Protein AF-A0A8S3E918-F1 (afdb_monomer_lite)

Structure (mmCIF, N/CA/C/O backbone):
data_AF-A0A8S3E918-F1
#
_entry.id   AF-A0A8S3E918-F1
#
loop_
_atom_site.group_PDB
_atom_site.id
_atom_site.type_symbol
_atom_site.label_atom_id
_atom_site.label_alt_id
_atom_site.label_comp_id
_atom_site.label_asym_id
_atom_site.label_entity_id
_atom_site.label_seq_id
_atom_site.pdbx_PDB_ins_code
_atom_site.Cartn_x
_atom_site.Cartn_y
_atom_site.Cartn_z
_atom_site.occupancy
_atom_site.B_iso_or_equiv
_atom_site.auth_seq_id
_atom_site.auth_comp_id
_atom_site.auth_asym_id
_atom_site.auth_atom_id
_atom_site.pdbx_PDB_model_num
ATOM 1 N N . VAL A 1 1 ? -8.866 -8.540 5.567 1.00 92.06 1 VAL A N 1
ATOM 2 C CA . VAL A 1 1 ? -7.534 -8.160 5.038 1.00 92.06 1 VAL A CA 1
ATOM 3 C C . VAL A 1 1 ? -7.758 -7.469 3.704 1.00 92.06 1 VAL A C 1
ATOM 5 O O . VAL A 1 1 ? -8.642 -7.915 2.984 1.00 92.06 1 VAL A O 1
ATOM 8 N N . LEU A 1 2 ? -7.046 -6.377 3.410 1.00 96.62 2 LEU A N 1
ATOM 9 C CA . LEU A 1 2 ? -7.075 -5.720 2.093 1.00 96.62 2 LEU A CA 1
ATOM 10 C C . LEU A 1 2 ? -5.706 -5.853 1.426 1.00 96.62 2 LEU A C 1
ATOM 12 O O . LEU A 1 2 ? -4.698 -5.806 2.125 1.00 96.62 2 LEU A O 1
ATOM 16 N N . ARG A 1 3 ? -5.686 -5.997 0.101 1.00 96.88 3 ARG A N 1
ATOM 17 C CA . ARG A 1 3 ? -4.470 -6.092 -0.715 1.00 96.88 3 ARG A CA 1
ATOM 18 C C . ARG A 1 3 ? -4.348 -4.860 -1.604 1.00 96.88 3 ARG A C 1
ATOM 20 O O . ARG A 1 3 ? -5.334 -4.484 -2.235 1.00 96.88 3 ARG A O 1
ATOM 27 N N . VAL A 1 4 ? -3.144 -4.308 -1.699 1.00 96.56 4 VAL A N 1
ATOM 28 C CA . VAL A 1 4 ? -2.764 -3.226 -2.612 1.00 96.56 4 VAL A CA 1
ATOM 29 C C . VAL A 1 4 ? -1.583 -3.709 -3.460 1.00 96.56 4 VAL A C 1
ATOM 31 O O . VAL A 1 4 ? -0.695 -4.389 -2.954 1.00 96.56 4 VAL A O 1
ATOM 34 N N . LEU A 1 5 ? -1.593 -3.426 -4.763 1.00 96.81 5 LEU A N 1
ATOM 35 C CA . LEU A 1 5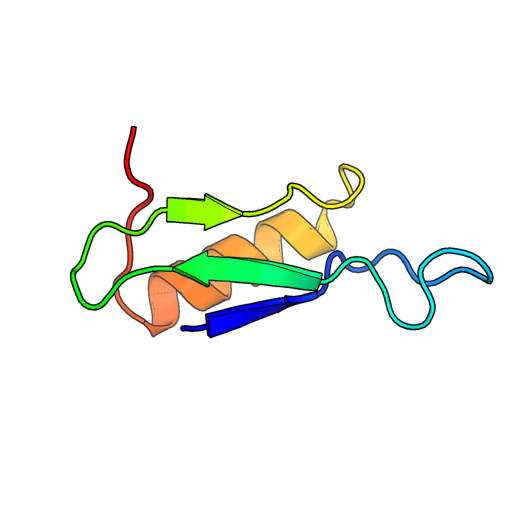 ? -0.470 -3.765 -5.645 1.00 96.81 5 LEU A CA 1
ATOM 36 C C . LEU A 1 5 ? 0.581 -2.653 -5.609 1.00 96.81 5 LEU A C 1
ATOM 38 O O . LEU A 1 5 ? 0.245 -1.478 -5.686 1.00 96.81 5 LEU A O 1
ATOM 42 N N . GLY A 1 6 ? 1.854 -3.037 -5.567 1.00 96.00 6 GLY A N 1
ATOM 43 C CA . GLY A 1 6 ? 3.020 -2.152 -5.512 1.00 96.00 6 GLY A CA 1
ATOM 44 C C . GLY A 1 6 ? 3.335 -1.401 -6.808 1.00 96.00 6 GLY A C 1
ATOM 45 O O . GLY A 1 6 ? 4.338 -0.693 -6.862 1.00 96.00 6 GLY A O 1
ATOM 46 N N . CYS A 1 7 ? 2.507 -1.558 -7.849 1.00 95.62 7 CYS A N 1
ATOM 47 C CA . CYS A 1 7 ? 2.652 -0.914 -9.162 1.00 95.62 7 CYS A CA 1
ATOM 48 C C . CYS A 1 7 ? 4.032 -1.113 -9.822 1.00 95.62 7 CYS A C 1
ATOM 50 O O . CYS A 1 7 ? 4.488 -0.268 -10.587 1.00 95.62 7 CYS A O 1
ATOM 52 N N . ASN A 1 8 ? 4.695 -2.232 -9.531 1.00 95.88 8 ASN A N 1
ATOM 53 C CA . ASN A 1 8 ? 6.052 -2.545 -9.969 1.00 95.88 8 ASN A CA 1
ATOM 54 C C . ASN A 1 8 ? 6.120 -3.915 -10.674 1.00 95.88 8 ASN A C 1
ATOM 56 O O . ASN A 1 8 ? 6.719 -4.844 -10.130 1.00 95.88 8 ASN A O 1
ATOM 60 N N . PRO A 1 9 ? 5.486 -4.096 -11.848 1.00 96.31 9 PRO A N 1
ATOM 61 C CA . PRO A 1 9 ? 5.520 -5.370 -12.559 1.00 96.31 9 PRO A CA 1
ATOM 62 C C . PRO A 1 9 ? 6.927 -5.691 -13.085 1.00 96.31 9 PRO A C 1
ATOM 64 O O . PRO A 1 9 ? 7.618 -4.825 -13.618 1.00 96.31 9 PRO A O 1
ATOM 67 N N . SER A 1 10 ? 7.355 -6.943 -12.943 1.00 95.50 10 SER A N 1
ATOM 68 C CA . SER A 1 10 ? 8.644 -7.447 -13.436 1.00 95.50 10 SER A CA 1
ATOM 69 C C . SER A 1 10 ? 8.642 -8.980 -13.447 1.00 95.50 10 SER A C 1
ATOM 71 O O . SER A 1 10 ? 7.787 -9.585 -12.800 1.00 95.50 10 SER A O 1
ATOM 73 N N . PRO A 1 11 ? 9.620 -9.650 -14.082 1.00 97.69 11 PRO A N 1
ATOM 74 C CA . PRO A 1 11 ? 9.751 -11.105 -13.984 1.00 97.69 11 PRO A CA 1
ATOM 75 C C . PRO A 1 11 ? 9.817 -11.631 -12.538 1.00 97.69 11 PRO A C 1
ATOM 77 O O . PRO A 1 11 ? 9.333 -12.724 -12.266 1.00 97.69 11 PRO A O 1
ATOM 80 N N . MET A 1 12 ? 10.366 -10.839 -11.607 1.00 95.88 12 MET A N 1
ATOM 81 C CA . MET A 1 12 ? 10.543 -11.226 -10.200 1.00 95.88 12 MET A CA 1
ATOM 82 C C . MET A 1 12 ? 9.391 -10.788 -9.283 1.00 95.88 12 MET A C 1
ATOM 84 O O . MET A 1 12 ? 9.280 -11.276 -8.163 1.00 95.88 12 MET A O 1
ATOM 88 N N . THR A 1 13 ? 8.534 -9.871 -9.735 1.00 95.38 13 THR A N 1
ATOM 89 C CA . THR A 1 13 ? 7.393 -9.329 -8.967 1.00 95.38 13 THR A CA 1
ATOM 90 C C . THR A 1 13 ? 6.045 -9.650 -9.616 1.00 95.38 13 THR A C 1
ATOM 92 O O . THR A 1 13 ? 5.001 -9.304 -9.068 1.00 95.38 13 THR A O 1
ATOM 95 N N . LEU A 1 14 ? 6.048 -10.322 -10.771 1.00 96.38 14 LEU A N 1
ATOM 96 C CA . LEU A 1 14 ? 4.882 -10.616 -11.601 1.00 96.38 14 LEU A CA 1
ATOM 97 C C . LEU A 1 14 ? 4.091 -9.335 -11.918 1.00 96.38 14 LEU A C 1
ATOM 99 O O . LEU A 1 14 ? 4.616 -8.430 -12.562 1.00 96.38 14 LEU A O 1
ATOM 103 N N . GLN A 1 15 ? 2.839 -9.233 -11.467 1.00 96.38 15 GLN A N 1
ATOM 104 C CA . GLN A 1 15 ? 1.991 -8.050 -11.650 1.00 96.38 15 GLN A CA 1
ATOM 105 C C . GLN A 1 15 ? 2.389 -6.875 -10.735 1.00 96.38 15 GLN A C 1
ATOM 107 O O . GLN A 1 15 ? 1.891 -5.763 -10.905 1.00 96.38 15 GLN A O 1
ATOM 112 N N . GLY A 1 16 ? 3.265 -7.117 -9.761 1.00 96.06 16 GLY A N 1
ATOM 113 C CA . GLY A 1 16 ? 3.704 -6.168 -8.749 1.00 96.06 16 GLY A CA 1
ATOM 114 C C . GLY A 1 16 ? 3.738 -6.805 -7.362 1.00 96.06 16 GLY A C 1
ATOM 115 O O . GLY A 1 16 ? 3.083 -7.813 -7.094 1.00 96.06 16 GLY A O 1
ATOM 116 N N . THR A 1 17 ? 4.488 -6.186 -6.456 1.00 96.69 17 THR A N 1
ATOM 117 C CA . THR A 1 17 ? 4.550 -6.592 -5.051 1.00 96.69 17 THR A CA 1
ATOM 118 C C . THR A 1 17 ? 3.157 -6.517 -4.427 1.00 96.69 17 THR A C 1
ATOM 120 O O . THR A 1 17 ? 2.469 -5.508 -4.557 1.00 96.69 17 THR A O 1
ATOM 123 N N . ASN A 1 18 ? 2.721 -7.566 -3.735 1.00 97.19 18 ASN A N 1
ATOM 124 C CA . ASN A 1 18 ? 1.462 -7.528 -2.996 1.00 97.19 18 ASN A CA 1
ATOM 125 C C . ASN A 1 18 ? 1.714 -6.971 -1.596 1.00 97.19 18 ASN A C 1
ATOM 127 O O . ASN A 1 18 ? 2.364 -7.633 -0.793 1.00 97.19 18 ASN A O 1
ATOM 131 N N . THR A 1 19 ? 1.157 -5.803 -1.288 1.00 96.88 19 THR A N 1
ATOM 132 C CA . THR A 1 19 ? 1.169 -5.246 0.068 1.00 96.88 19 THR A CA 1
ATOM 133 C C . THR A 1 19 ? -0.200 -5.415 0.716 1.00 96.88 19 THR A C 1
ATOM 135 O O . THR A 1 19 ? -1.231 -5.488 0.036 1.00 96.88 19 THR A O 1
ATOM 138 N N . TYR A 1 20 ? -0.233 -5.542 2.043 1.00 97.12 20 TYR A N 1
ATOM 139 C CA . TYR A 1 20 ? -1.462 -5.891 2.758 1.00 97.12 20 TYR A CA 1
ATOM 140 C C . TYR A 1 20 ? -1.748 -4.954 3.923 1.00 97.12 20 TYR A C 1
ATOM 142 O O . TYR A 1 20 ? -0.884 -4.699 4.753 1.00 97.12 20 TYR A O 1
ATOM 150 N N . LEU A 1 21 ? -3.005 -4.520 4.036 1.00 96.94 21 LEU A N 1
ATOM 151 C CA . LEU A 1 21 ? -3.539 -3.863 5.228 1.00 96.94 21 LEU A CA 1
ATOM 152 C C . LEU A 1 21 ? -4.261 -4.905 6.088 1.00 96.94 21 LEU A C 1
ATOM 154 O O . LEU A 1 21 ? -5.356 -5.386 5.747 1.00 96.94 21 LEU A O 1
ATOM 158 N N . ILE A 1 22 ? -3.639 -5.256 7.209 1.00 97.19 22 ILE A N 1
ATOM 159 C CA . ILE A 1 22 ? -4.063 -6.331 8.107 1.00 97.19 22 ILE A CA 1
ATOM 160 C C . ILE A 1 22 ? -4.735 -5.738 9.348 1.00 97.19 22 ILE A C 1
ATOM 162 O O . ILE A 1 22 ? -4.241 -4.801 9.968 1.00 97.19 22 ILE A O 1
ATOM 166 N N . GLY A 1 23 ? -5.892 -6.295 9.702 1.00 95.88 23 GLY A N 1
ATOM 167 C CA . GLY A 1 23 ? -6.725 -5.837 10.813 1.00 95.88 23 GLY A CA 1
ATOM 168 C C . GLY A 1 23 ? -8.170 -5.578 10.389 1.00 95.88 23 GLY A C 1
ATOM 169 O O . GLY A 1 23 ? -8.494 -5.520 9.199 1.00 95.88 23 GLY A O 1
ATOM 170 N N . LYS A 1 24 ? -9.053 -5.458 11.384 1.00 93.06 24 LYS A N 1
ATOM 171 C CA . LYS A 1 24 ? -10.479 -5.133 11.192 1.00 93.06 24 LYS A CA 1
ATOM 172 C C . LYS A 1 24 ? -10.829 -3.707 11.634 1.00 93.06 24 LYS A C 1
ATOM 174 O O . LYS A 1 24 ? -11.830 -3.173 11.173 1.00 93.06 24 LYS A O 1
ATOM 179 N N . GLY A 1 25 ? -10.003 -3.094 12.484 1.00 94.12 25 GLY A N 1
ATOM 180 C CA . GLY A 1 25 ? -10.208 -1.740 12.995 1.00 94.12 25 GLY A CA 1
ATOM 181 C C . GLY A 1 25 ? -9.859 -0.635 11.996 1.00 94.12 25 GLY A C 1
ATOM 182 O O . GLY A 1 25 ? -9.466 -0.896 10.851 1.00 94.12 25 GLY A O 1
ATOM 183 N N . ARG A 1 26 ? -10.001 0.609 12.475 1.00 95.19 26 ARG A N 1
ATOM 184 C CA . ARG A 1 26 ? -9.627 1.831 11.751 1.00 95.19 26 ARG A CA 1
ATOM 185 C C . ARG A 1 26 ? -8.124 1.893 11.505 1.00 95.19 26 ARG A C 1
ATOM 187 O 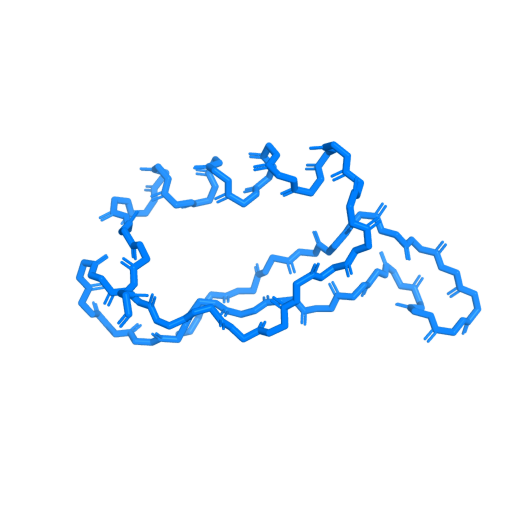O . ARG A 1 26 ? -7.729 2.233 10.403 1.00 95.19 26 ARG A O 1
ATOM 194 N N . ASN A 1 27 ? -7.305 1.524 12.486 1.00 96.94 27 ASN A N 1
ATOM 195 C CA . ASN A 1 27 ? -5.856 1.457 12.320 1.00 96.94 27 ASN A CA 1
ATOM 196 C C . ASN A 1 27 ? -5.454 0.028 11.959 1.00 96.94 27 ASN A C 1
ATOM 198 O O . ASN A 1 27 ? -5.942 -0.925 12.573 1.00 96.94 27 ASN A O 1
ATOM 202 N N . ARG A 1 28 ? -4.619 -0.120 10.932 1.00 96.88 28 ARG A N 1
ATOM 203 C CA . ARG A 1 28 ? -4.205 -1.420 10.396 1.00 96.88 28 ARG A CA 1
ATOM 204 C C . ARG A 1 28 ? -2.699 -1.483 10.211 1.00 96.88 28 ARG A C 1
ATOM 206 O O . ARG A 1 28 ? -2.060 -0.466 9.947 1.00 96.88 28 ARG A O 1
ATOM 213 N N . LEU A 1 29 ? -2.164 -2.693 10.318 1.00 97.19 29 LEU A N 1
ATOM 214 C CA . LEU A 1 29 ? -0.767 -2.979 10.025 1.00 97.19 29 LEU A CA 1
ATOM 215 C C . LEU A 1 29 ? -0.571 -3.028 8.508 1.00 97.19 29 LEU A C 1
ATOM 217 O O . LEU A 1 29 ? -1.350 -3.687 7.814 1.00 97.19 29 LEU A O 1
ATOM 221 N N . LEU A 1 30 ? 0.466 -2.357 8.011 1.00 96.56 30 LEU A N 1
ATOM 222 C CA . LEU A 1 30 ? 0.933 -2.504 6.637 1.00 96.56 30 LEU A CA 1
ATOM 223 C C . LEU A 1 30 ? 1.999 -3.600 6.590 1.00 96.56 30 LEU A C 1
ATOM 225 O O . LEU A 1 30 ? 3.022 -3.496 7.261 1.00 96.56 30 LEU A O 1
ATOM 229 N N . LEU A 1 31 ? 1.753 -4.641 5.802 1.00 96.62 31 LEU A N 1
ATOM 230 C CA . LEU A 1 31 ? 2.735 -5.673 5.496 1.00 96.62 31 LEU A CA 1
ATOM 231 C C . LEU A 1 31 ? 3.301 -5.431 4.097 1.00 96.62 31 LEU A C 1
ATOM 233 O O . LEU A 1 31 ? 2.536 -5.402 3.128 1.00 96.62 31 LEU A O 1
ATOM 237 N N . ASP A 1 32 ? 4.631 -5.342 4.034 1.00 94.62 32 ASP A N 1
ATOM 238 C CA . ASP A 1 32 ? 5.431 -5.040 2.841 1.00 94.62 32 ASP A CA 1
ATOM 239 C C . ASP A 1 32 ? 5.224 -3.609 2.291 1.00 94.62 32 ASP A C 1
ATOM 241 O O . ASP A 1 32 ? 4.223 -2.943 2.563 1.00 94.62 32 ASP A O 1
ATOM 245 N N . ALA A 1 33 ? 6.204 -3.098 1.546 1.00 85.81 33 ALA A N 1
ATOM 246 C CA . ALA A 1 33 ? 6.296 -1.685 1.182 1.00 85.81 33 ALA A CA 1
ATOM 247 C C . ALA A 1 33 ? 6.715 -1.429 -0.277 1.00 85.81 33 ALA A C 1
ATOM 249 O O . ALA A 1 33 ? 7.357 -0.421 -0.548 1.00 85.81 33 ALA A O 1
ATOM 250 N N . GLY A 1 34 ? 6.320 -2.277 -1.235 1.00 85.69 34 GLY A N 1
ATOM 251 C CA . GLY A 1 34 ? 6.505 -2.011 -2.675 1.00 85.69 34 GLY A CA 1
ATOM 252 C C . GLY A 1 34 ? 7.930 -1.563 -3.064 1.00 85.69 34 GLY A C 1
ATOM 253 O O . GLY A 1 34 ? 8.904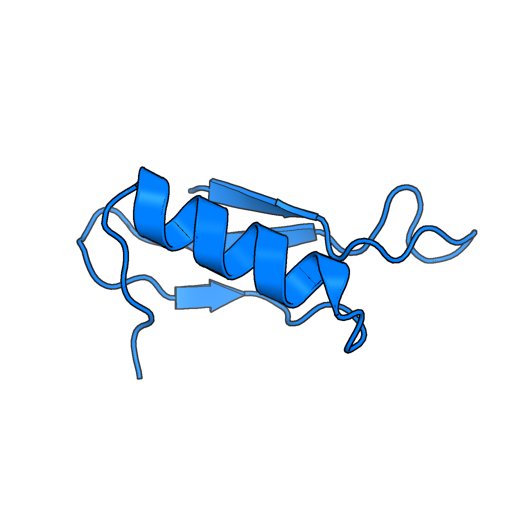 -1.960 -2.433 1.00 85.69 34 GLY A O 1
ATOM 254 N N . GLN A 1 35 ? 8.072 -0.737 -4.112 1.00 84.69 35 GLN A N 1
ATOM 255 C CA . GLN A 1 35 ? 9.380 -0.238 -4.595 1.00 84.69 35 GLN A CA 1
ATOM 256 C C . GLN A 1 35 ? 9.434 1.285 -4.831 1.00 84.69 35 GLN A C 1
ATOM 258 O O . GLN A 1 35 ? 9.957 1.749 -5.839 1.00 84.69 35 GLN A O 1
ATOM 263 N N . GLY A 1 36 ? 8.878 2.099 -3.930 1.00 85.06 36 GLY A N 1
ATOM 264 C CA . GLY A 1 36 ? 8.973 3.569 -4.038 1.00 85.06 36 GLY A CA 1
ATOM 265 C C . GLY A 1 36 ? 8.319 4.176 -5.293 1.00 85.06 36 GLY A C 1
ATOM 266 O O . GLY A 1 36 ? 8.563 5.335 -5.618 1.00 85.06 36 GLY A O 1
ATOM 267 N N . VAL A 1 37 ? 7.483 3.408 -5.997 1.00 92.75 37 VAL A N 1
ATOM 268 C CA . VAL A 1 37 ? 6.738 3.858 -7.177 1.00 92.75 37 VAL A CA 1
ATOM 269 C C . VAL A 1 37 ? 5.682 4.889 -6.743 1.00 92.75 37 VAL A C 1
ATOM 271 O O . VAL A 1 37 ? 4.855 4.563 -5.890 1.00 92.75 37 VAL A O 1
ATOM 274 N N . PRO A 1 38 ? 5.631 6.105 -7.323 1.00 94.00 38 PRO A N 1
ATOM 275 C CA . PRO A 1 38 ? 4.650 7.123 -6.925 1.00 94.00 38 PRO A CA 1
ATOM 276 C C . PRO A 1 38 ? 3.197 6.639 -7.022 1.00 94.00 38 PRO A C 1
ATOM 278 O O . PRO A 1 38 ? 2.417 6.829 -6.091 1.00 94.00 38 PRO A O 1
ATOM 281 N N . ALA A 1 39 ? 2.873 5.902 -8.091 1.00 93.94 39 ALA A N 1
ATOM 282 C CA . ALA A 1 39 ? 1.548 5.318 -8.297 1.00 93.94 39 ALA A CA 1
ATOM 283 C C . ALA A 1 39 ? 1.123 4.364 -7.164 1.00 93.94 39 ALA A C 1
ATOM 285 O O . ALA A 1 39 ? -0.057 4.302 -6.828 1.00 93.94 39 ALA A O 1
ATOM 286 N N . TYR A 1 40 ? 2.071 3.665 -6.525 1.00 95.88 40 TYR A N 1
ATOM 287 C CA . TYR A 1 40 ? 1.770 2.821 -5.367 1.00 95.88 40 TYR A CA 1
ATOM 288 C C . TYR A 1 40 ? 1.336 3.652 -4.157 1.00 95.88 40 TYR A C 1
ATOM 290 O O . TYR A 1 40 ? 0.382 3.291 -3.470 1.00 95.88 40 TYR A O 1
ATOM 298 N N . VAL A 1 41 ? 2.005 4.779 -3.899 1.00 94.94 41 VAL A N 1
ATOM 299 C CA . VAL A 1 41 ? 1.655 5.666 -2.780 1.00 94.94 41 VAL A CA 1
ATOM 300 C C . VAL A 1 41 ? 0.251 6.237 -2.970 1.00 94.94 41 VAL A C 1
ATOM 302 O O . VAL A 1 41 ? -0.519 6.296 -2.008 1.00 94.94 41 VAL A O 1
ATOM 305 N N . ASP A 1 42 ? -0.099 6.616 -4.198 1.00 96.00 42 ASP A N 1
ATOM 306 C CA . ASP A 1 42 ? -1.434 7.116 -4.524 1.00 96.00 42 ASP A CA 1
ATOM 307 C C . ASP A 1 42 ? -2.500 6.026 -4.363 1.00 96.00 42 ASP A C 1
ATOM 309 O O . ASP A 1 42 ? -3.514 6.255 -3.699 1.00 96.00 42 ASP A O 1
ATOM 313 N N . GLU A 1 43 ? -2.252 4.816 -4.873 1.00 95.50 43 GLU A N 1
ATOM 3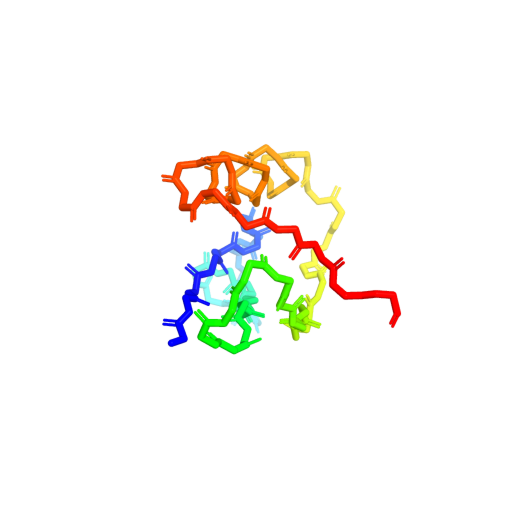14 C CA . GLU A 1 43 ? -3.177 3.685 -4.738 1.00 95.50 43 GLU A CA 1
ATOM 315 C C . GLU A 1 43 ? -3.372 3.270 -3.269 1.00 95.50 43 GLU A C 1
ATOM 317 O O . GLU A 1 43 ? -4.499 3.023 -2.821 1.00 95.50 43 GLU A O 1
ATOM 322 N N . LEU A 1 44 ? -2.294 3.267 -2.479 1.00 95.81 44 LEU A N 1
ATOM 323 C CA . LEU A 1 44 ? -2.344 2.985 -1.046 1.00 95.81 44 LEU A CA 1
ATOM 324 C C . LEU A 1 44 ? -3.172 4.042 -0.303 1.00 95.81 44 LEU A C 1
ATOM 326 O O . LEU A 1 44 ? -4.084 3.689 0.451 1.00 95.81 44 LEU A O 1
ATOM 330 N N . LYS A 1 45 ? -2.913 5.335 -0.543 1.00 95.62 45 LYS A N 1
ATOM 331 C CA . LYS A 1 45 ? -3.676 6.441 0.061 1.00 95.62 45 LYS A CA 1
ATOM 332 C C . LYS A 1 45 ? -5.151 6.392 -0.331 1.00 95.62 45 LYS A C 1
ATOM 334 O O . LYS A 1 45 ? -6.015 6.563 0.531 1.00 95.62 45 LYS A O 1
ATOM 339 N N . ASN A 1 46 ? -5.452 6.123 -1.600 1.00 97.12 46 ASN A N 1
ATOM 340 C CA . ASN A 1 46 ? -6.821 6.001 -2.097 1.00 97.12 46 ASN A CA 1
ATOM 341 C C . ASN A 1 46 ? -7.549 4.829 -1.439 1.00 97.12 46 ASN A C 1
ATOM 343 O O . ASN A 1 46 ? -8.668 4.994 -0.947 1.00 97.12 46 ASN A O 1
ATOM 347 N N . THR A 1 47 ? -6.895 3.670 -1.348 1.00 96.62 47 THR A N 1
ATOM 348 C CA . THR A 1 47 ? -7.438 2.490 -0.668 1.00 96.62 47 THR A CA 1
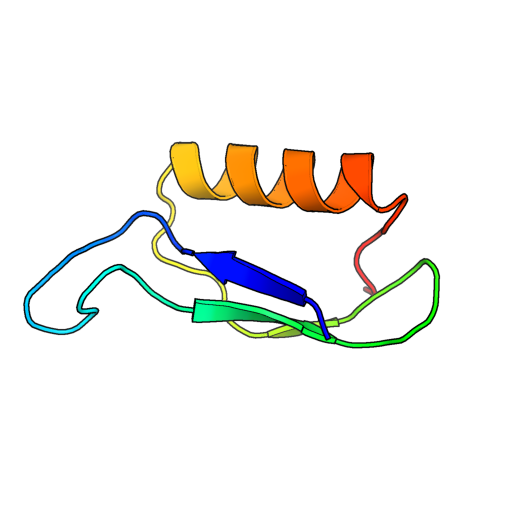ATOM 349 C C . THR A 1 47 ? -7.716 2.785 0.803 1.00 96.62 47 THR A C 1
ATOM 351 O O . THR A 1 47 ? -8.803 2.476 1.301 1.00 96.62 47 THR A O 1
ATOM 354 N N . MET A 1 48 ? -6.778 3.426 1.501 1.00 96.62 48 MET A N 1
ATOM 355 C CA . MET A 1 48 ? -6.956 3.813 2.898 1.00 96.62 48 MET A CA 1
ATOM 356 C C . MET A 1 48 ? -8.115 4.796 3.076 1.00 96.62 48 MET A C 1
ATOM 358 O O . MET A 1 48 ? -8.983 4.565 3.917 1.00 96.62 48 MET A O 1
ATOM 362 N N . LYS A 1 49 ? -8.193 5.844 2.248 1.00 97.44 49 LYS A N 1
ATOM 363 C CA . LYS A 1 49 ? -9.266 6.848 2.298 1.00 97.44 49 LYS A CA 1
ATOM 364 C C . LYS A 1 49 ? -10.637 6.228 2.026 1.00 97.44 49 LYS A C 1
ATOM 366 O O . LYS A 1 49 ? -11.563 6.451 2.799 1.00 97.44 49 LYS A O 1
ATOM 371 N N . LYS A 1 50 ? -10.756 5.400 0.982 1.00 97.38 50 LYS A N 1
ATOM 372 C CA . LYS A 1 50 ? -12.006 4.716 0.600 1.00 97.38 50 LYS A CA 1
ATOM 373 C C . LYS A 1 50 ? -12.539 3.810 1.708 1.00 97.38 50 LYS A C 1
ATOM 375 O O . LYS A 1 50 ? -13.746 3.698 1.881 1.00 97.38 50 LYS A O 1
ATOM 380 N N . ASN A 1 51 ? -11.643 3.173 2.455 1.00 96.50 51 ASN A N 1
ATOM 381 C CA . ASN A 1 51 ? -12.003 2.260 3.537 1.00 96.50 51 ASN A CA 1
ATOM 382 C C . ASN A 1 51 ? -11.957 2.919 4.928 1.00 96.50 51 ASN A C 1
ATOM 384 O O . ASN A 1 51 ? -12.164 2.233 5.927 1.00 96.50 51 ASN A O 1
ATOM 388 N N . ASN A 1 52 ? -11.691 4.229 5.003 1.00 96.56 52 ASN A N 1
ATOM 389 C CA . ASN A 1 52 ? -11.560 4.991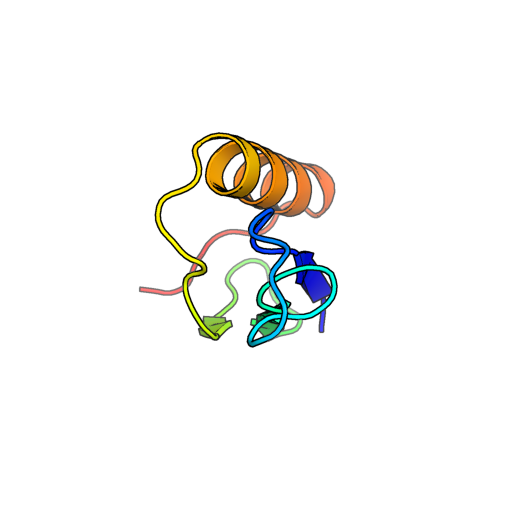 6.244 1.00 96.56 52 ASN A CA 1
ATOM 390 C C . ASN A 1 52 ? -10.518 4.395 7.224 1.00 96.56 52 ASN A C 1
ATOM 392 O O . ASN A 1 52 ? -10.771 4.290 8.426 1.00 96.56 52 ASN A O 1
ATOM 396 N N . ILE A 1 53 ? -9.361 3.985 6.689 1.00 96.94 53 ILE A N 1
ATOM 397 C CA . ILE A 1 53 ? -8.263 3.296 7.388 1.00 96.94 53 ILE A CA 1
ATOM 398 C C . ILE A 1 53 ? -7.097 4.259 7.665 1.00 96.94 53 ILE A C 1
ATOM 400 O O . ILE A 1 53 ? -6.715 5.042 6.800 1.00 96.94 53 ILE A O 1
ATOM 404 N N . GLY A 1 54 ? -6.496 4.152 8.850 1.00 96.19 54 GLY A N 1
ATOM 405 C CA . GLY A 1 54 ? -5.179 4.685 9.204 1.00 96.19 54 GLY A CA 1
ATOM 406 C C . GLY A 1 54 ? -4.130 3.574 9.335 1.00 96.19 54 GLY A C 1
ATOM 407 O O . GLY A 1 54 ? -4.471 2.393 9.440 1.00 96.19 54 GLY A O 1
ATOM 408 N N . LEU A 1 55 ? -2.849 3.945 9.338 1.00 94.06 55 LEU A N 1
ATOM 409 C CA . LEU A 1 55 ? -1.766 3.010 9.647 1.00 94.06 55 LEU A CA 1
ATOM 410 C C . LEU A 1 55 ? -1.510 2.982 11.150 1.00 94.06 55 LEU A C 1
ATOM 412 O O . LEU A 1 55 ? -1.582 4.010 11.823 1.00 94.06 55 LEU A O 1
ATOM 416 N N . GLN A 1 56 ? -1.250 1.788 11.668 1.00 92.06 56 GLN A N 1
ATOM 417 C CA . GLN A 1 56 ? -0.745 1.622 13.022 1.00 92.06 56 GLN A CA 1
ATOM 418 C C . GLN A 1 56 ? 0.741 2.007 13.055 1.00 92.06 56 GLN A C 1
ATOM 420 O O . GLN A 1 56 ? 1.472 1.659 12.127 1.00 92.06 56 GLN A O 1
ATOM 425 N N . ALA A 1 57 ? 1.132 2.768 14.080 1.00 73.38 57 ALA A N 1
ATOM 426 C CA . ALA A 1 57 ? 2.525 3.110 14.363 1.00 73.38 57 ALA A CA 1
ATOM 427 C C . ALA A 1 57 ? 3.272 1.917 14.968 1.00 73.38 57 ALA A C 1
ATOM 429 O O . ALA A 1 57 ? 2.612 1.135 15.696 1.00 73.38 57 ALA A O 1
#

InterPro domains:
  IPR036866 Ribonuclease Z/Hydroxyacylglutathione hydrolase-like [G3DSA:3.60.15.10] (1-57)
  IPR036866 Ribonuclease Z/Hydroxyacylglutathione hydrolase-like [SSF56281] (2-53)

pLDDT: mean 94.77, std 4.14, range [73.38, 97.69]

Radius of gyration: 11.23 Å; chains: 1; bounding box: 22×18×28 Å

Organism: NCBI:txid392030

Secondary structure (DSSP, 8-state):
-EEEE-S--BTTTBT--EEEEE-SSSEEEEE--TTS-HHHHHHHHHHHHHTT-EE--

Foldseek 3Di:
DDWAFLCDDDPVQHNGPIWDFDDDDQETAIDDDTDPDPVRVVRVVVVSVVVNHHYDD

Sequence (57 aa):
VLRVLGCNPSPMTLQGTNTYLIGKGRNRLLLDAGQGVPAYVDELKNTMKKNNIGLQA